Protein AF-A0A662YI31-F1 (afdb_monomer_lite)

Secondary structure (DSSP, 8-state):
----SSSSPPTT-GGGT-TT-----S-GGGSHHHHHHHHHHHHHHHHHHHTTPPPPGGG-SEETTEE--TT--SS---TT--

Foldseek 3Di:
DADDPQPVDDPVRPLVPDPPDDYHHNPPCPDPVNCVVVVVVVVVVVVCVVVVHDDDLVVQQDDPRGGSDPPDDDDDDCPRND

pLDDT: mean 97.19, std 2.84, range [76.62, 98.88]

Sequence (82 aa):
GDVWFPQPAPADHPWRSMPRHAMTPHYSGTTLDAQARYAAGTKEILENFFDGKPQRAEYLIADEGKVTSPSYTHGNATSGSL

Structure (mmCIF, N/CA/C/O backbone):
data_AF-A0A662YI31-F1
#
_entry.id   AF-A0A662YI31-F1
#
loop_
_at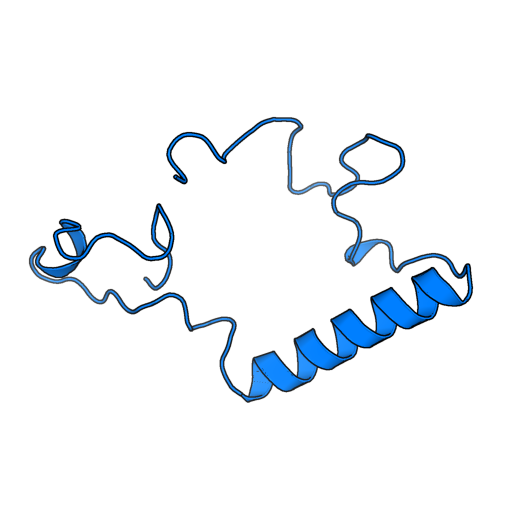om_site.group_PDB
_atom_site.id
_atom_site.type_symbol
_atom_site.label_atom_id
_atom_site.label_alt_id
_atom_site.label_comp_id
_atom_site.label_asym_id
_atom_site.label_entity_id
_atom_site.label_seq_id
_atom_site.pdbx_PDB_ins_code
_atom_site.Cartn_x
_atom_site.Cartn_y
_atom_site.Cartn_z
_atom_site.occupancy
_atom_site.B_iso_or_equiv
_atom_site.auth_seq_id
_atom_site.auth_comp_id
_atom_site.auth_asym_id
_atom_site.auth_atom_id
_atom_site.pdbx_PDB_model_num
ATOM 1 N N . GLY A 1 1 ? 12.894 -2.523 -9.315 1.00 97.12 1 GLY A N 1
ATOM 2 C CA . GLY A 1 1 ? 11.869 -2.129 -8.327 1.00 97.12 1 GLY A CA 1
ATOM 3 C C . GLY A 1 1 ? 10.502 -2.411 -8.905 1.00 97.12 1 GLY A C 1
ATOM 4 O O . GLY A 1 1 ? 10.426 -2.772 -10.074 1.00 97.12 1 GLY A O 1
ATOM 5 N N . ASP A 1 2 ? 9.441 -2.273 -8.123 1.00 98.56 2 ASP A N 1
ATOM 6 C CA . ASP A 1 2 ? 8.088 -2.632 -8.558 1.00 98.56 2 ASP A CA 1
ATOM 7 C C . ASP A 1 2 ? 7.120 -1.440 -8.636 1.00 98.56 2 ASP A C 1
ATOM 9 O O . ASP A 1 2 ? 6.044 -1.570 -9.207 1.00 98.56 2 ASP A O 1
ATOM 13 N N . VAL A 1 3 ? 7.506 -0.265 -8.131 1.00 98.38 3 VAL A N 1
ATOM 14 C CA . VAL A 1 3 ? 6.678 0.950 -8.163 1.00 98.38 3 VAL A CA 1
ATOM 15 C C . VAL A 1 3 ? 6.915 1.797 -9.416 1.00 98.38 3 VAL A C 1
ATOM 17 O O . VAL A 1 3 ? 8.031 1.882 -9.935 1.00 98.38 3 VAL A O 1
ATOM 20 N N . TRP A 1 4 ? 5.848 2.449 -9.878 1.00 98.38 4 TRP A N 1
ATOM 21 C CA . TRP A 1 4 ? 5.819 3.289 -11.078 1.00 98.38 4 TRP A CA 1
ATOM 22 C C . TRP A 1 4 ? 4.992 4.552 -10.826 1.00 98.38 4 TRP A C 1
ATOM 24 O O . TRP A 1 4 ? 4.189 4.589 -9.890 1.00 98.38 4 TRP A O 1
ATOM 34 N N . PHE A 1 5 ? 5.142 5.557 -11.688 1.00 97.88 5 PHE A N 1
ATOM 35 C CA . PHE A 1 5 ? 4.255 6.717 -11.735 1.00 97.88 5 PHE A CA 1
ATOM 36 C C . PHE A 1 5 ? 3.940 7.094 -13.198 1.00 97.88 5 PHE A C 1
ATOM 38 O O . PHE A 1 5 ? 4.886 7.262 -13.970 1.00 97.88 5 PHE A O 1
ATOM 45 N N . PRO A 1 6 ? 2.660 7.244 -13.598 1.00 96.88 6 PRO A N 1
ATOM 46 C CA . PRO A 1 6 ? 1.449 6.844 -12.872 1.00 96.88 6 PRO A CA 1
ATOM 47 C C . PRO A 1 6 ? 1.284 5.310 -12.834 1.00 96.88 6 PRO A C 1
ATOM 49 O O . PRO A 1 6 ? 2.150 4.562 -13.295 1.00 96.88 6 PRO A O 1
ATOM 52 N N . GLN A 1 7 ? 0.181 4.827 -12.253 1.00 97.56 7 GLN A N 1
ATOM 53 C CA . GLN A 1 7 ? -0.167 3.403 -12.213 1.00 97.56 7 GLN A CA 1
ATOM 54 C C . GLN A 1 7 ? -1.593 3.188 -12.754 1.00 97.56 7 GLN A C 1
ATOM 56 O O . GLN A 1 7 ? -2.526 3.727 -12.162 1.00 97.56 7 GLN A O 1
ATOM 61 N N . PRO A 1 8 ? -1.781 2.407 -13.841 1.00 96.88 8 PRO A N 1
ATOM 62 C CA . PRO A 1 8 ? -0.765 1.621 -14.548 1.00 96.88 8 PRO A CA 1
ATOM 63 C C . PRO A 1 8 ? 0.249 2.491 -15.308 1.00 96.88 8 PRO A C 1
ATOM 65 O O . PRO A 1 8 ? -0.105 3.506 -15.899 1.00 96.88 8 PRO A O 1
ATOM 68 N N . ALA A 1 9 ? 1.517 2.070 -15.316 1.00 97.69 9 ALA A N 1
ATOM 69 C CA . ALA A 1 9 ? 2.552 2.755 -16.088 1.00 97.69 9 ALA A CA 1
ATOM 70 C C . ALA A 1 9 ? 2.258 2.634 -17.596 1.00 97.69 9 ALA A C 1
ATOM 72 O O . ALA A 1 9 ? 2.010 1.503 -18.045 1.00 97.69 9 ALA A O 1
ATOM 73 N N . PRO A 1 10 ? 2.357 3.724 -18.385 1.00 97.25 10 PRO A N 1
ATOM 74 C CA . PRO A 1 10 ? 2.176 3.692 -19.836 1.00 97.25 10 PRO A CA 1
ATOM 75 C C . PRO A 1 10 ? 2.979 2.580 -20.520 1.00 97.25 10 PRO A C 1
ATOM 77 O O . PRO A 1 10 ? 4.038 2.160 -20.036 1.00 97.25 10 PRO A O 1
ATOM 80 N N . ALA A 1 11 ? 2.473 2.071 -21.644 1.00 97.56 11 ALA A N 1
ATOM 81 C CA . ALA A 1 11 ? 3.109 0.969 -22.370 1.00 97.56 11 ALA A CA 1
ATOM 82 C C . ALA A 1 11 ? 4.511 1.333 -22.894 1.00 97.56 11 ALA A C 1
ATOM 84 O O . ALA A 1 11 ? 5.377 0.466 -22.981 1.00 97.56 11 ALA A O 1
ATOM 85 N N . ASP A 1 12 ? 4.743 2.612 -23.177 1.00 97.50 12 ASP A N 1
ATOM 86 C CA . ASP A 1 12 ? 5.994 3.209 -23.646 1.00 97.50 12 ASP A CA 1
ATOM 87 C C . ASP A 1 12 ? 6.856 3.801 -22.513 1.00 97.50 12 ASP A C 1
ATOM 89 O O . ASP A 1 12 ? 7.858 4.464 -22.778 1.00 97.50 12 ASP A O 1
ATOM 93 N N . HIS A 1 13 ? 6.517 3.539 -21.242 1.00 98.25 13 HIS A N 1
ATOM 94 C CA . HIS A 1 13 ? 7.280 4.053 -20.103 1.00 98.25 13 HIS A CA 1
ATOM 95 C C . HIS A 1 13 ? 8.766 3.635 -20.200 1.00 98.25 13 HIS A C 1
ATOM 97 O O . HIS A 1 13 ? 9.059 2.436 -20.268 1.00 98.25 13 HIS A O 1
ATOM 103 N N . PRO A 1 14 ? 9.734 4.570 -20.119 1.00 98.31 14 PRO A N 1
ATOM 104 C CA . PRO A 1 14 ? 11.135 4.321 -20.491 1.00 98.31 14 PRO A CA 1
ATOM 105 C C . PRO A 1 14 ? 11.816 3.234 -19.649 1.00 98.31 14 PRO A C 1
ATOM 107 O O . PRO A 1 14 ? 12.676 2.498 -20.128 1.00 98.31 14 PRO A O 1
ATOM 110 N N . TRP A 1 15 ? 11.404 3.067 -18.391 1.00 98.56 15 TRP A N 1
ATOM 111 C CA . TRP A 1 15 ? 11.932 2.008 -17.521 1.00 98.56 15 TRP A CA 1
ATOM 112 C C . TRP A 1 15 ? 11.534 0.582 -17.931 1.00 98.56 15 TRP A C 1
ATOM 114 O O . TRP A 1 15 ? 12.070 -0.372 -17.368 1.00 98.56 15 TRP A O 1
ATOM 124 N N . ARG A 1 16 ? 10.615 0.411 -18.892 1.00 98.38 16 ARG A N 1
ATOM 125 C CA . ARG A 1 16 ? 10.276 -0.904 -19.458 1.00 98.38 16 ARG A CA 1
ATOM 126 C C . ARG A 1 16 ? 11.372 -1.456 -20.369 1.00 98.38 16 ARG A C 1
ATOM 128 O O . ARG A 1 16 ? 11.419 -2.666 -20.545 1.00 98.38 16 ARG A O 1
ATOM 135 N N . SER A 1 17 ? 12.220 -0.597 -20.937 1.00 98.12 17 SER A N 1
ATOM 136 C CA . SER A 1 17 ? 13.251 -0.979 -21.912 1.00 98.12 17 SER A CA 1
ATOM 137 C C . SER A 1 17 ? 14.654 -0.453 -21.585 1.00 98.12 17 SER A C 1
ATOM 139 O O . SER A 1 17 ? 15.593 -0.710 -22.339 1.00 98.12 17 SER A O 1
ATOM 141 N N . MET A 1 18 ? 14.833 0.271 -20.471 1.00 98.50 18 MET A N 1
ATOM 142 C CA . MET A 1 18 ? 16.147 0.795 -20.086 1.00 98.50 18 MET A CA 1
ATOM 143 C C . MET A 1 18 ? 17.162 -0.346 -19.839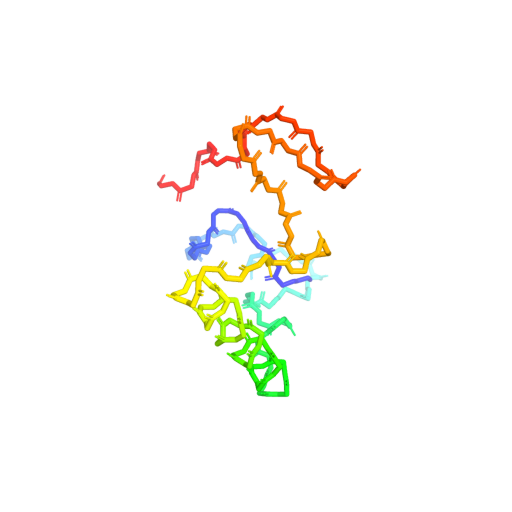 1.00 98.50 18 MET A C 1
ATOM 145 O O . MET A 1 18 ? 16.805 -1.361 -19.243 1.00 98.50 18 MET A O 1
ATOM 149 N N . PRO A 1 19 ? 18.440 -0.219 -20.237 1.00 98.44 19 PRO A N 1
ATOM 150 C CA . PRO A 1 19 ? 19.415 -1.293 -20.053 1.00 98.44 19 PRO A CA 1
ATOM 151 C C . PRO A 1 19 ? 19.617 -1.679 -18.580 1.00 98.44 19 PRO A C 1
ATOM 153 O O . PRO A 1 19 ? 19.670 -0.813 -17.710 1.00 98.44 19 PRO A O 1
ATOM 156 N N . ARG A 1 20 ? 19.829 -2.978 -18.314 1.00 98.00 20 ARG A N 1
ATOM 157 C CA . ARG A 1 20 ? 20.179 -3.522 -16.981 1.00 98.00 20 ARG A CA 1
ATOM 158 C C . ARG A 1 20 ? 19.153 -3.205 -15.879 1.00 98.00 20 ARG A C 1
ATOM 160 O O . ARG A 1 20 ? 19.518 -3.013 -14.722 1.00 98.00 20 ARG A O 1
ATOM 167 N N . HIS A 1 21 ? 17.871 -3.176 -16.231 1.00 98.12 21 HIS A N 1
ATOM 168 C CA . HIS A 1 21 ? 16.783 -3.021 -15.270 1.00 98.12 21 HIS A CA 1
ATOM 169 C C . HIS A 1 21 ? 16.253 -4.362 -14.745 1.00 98.12 21 HIS A C 1
ATOM 171 O O . HIS A 1 21 ? 16.312 -5.385 -15.420 1.00 98.12 21 HIS A O 1
ATOM 177 N N . ALA A 1 22 ? 15.686 -4.323 -13.541 1.00 98.06 22 ALA A N 1
ATOM 178 C CA . ALA A 1 22 ? 14.943 -5.419 -12.920 1.00 98.06 22 ALA A CA 1
ATOM 179 C C . ALA A 1 22 ? 13.594 -4.877 -12.427 1.00 98.06 22 ALA A C 1
ATOM 181 O O . ALA A 1 22 ? 13.290 -4.867 -11.230 1.00 98.06 22 ALA A O 1
ATOM 182 N N . MET A 1 23 ? 12.850 -4.267 -13.351 1.00 98.56 23 MET A N 1
ATOM 183 C CA . MET A 1 23 ? 11.546 -3.690 -13.044 1.00 98.56 23 MET A CA 1
ATOM 184 C C . MET A 1 23 ? 10.457 -4.745 -13.171 1.00 98.56 23 MET A C 1
ATOM 186 O O . MET A 1 23 ? 10.449 -5.524 -14.120 1.00 98.56 23 MET A O 1
ATOM 190 N N . THR A 1 24 ? 9.515 -4.732 -12.239 1.00 98.56 24 THR A N 1
ATOM 191 C CA . THR A 1 24 ? 8.314 -5.569 -12.265 1.00 98.56 24 THR A CA 1
ATOM 192 C C . THR A 1 24 ? 7.078 -4.680 -12.152 1.00 98.56 24 THR A C 1
ATOM 194 O O . THR A 1 24 ? 7.212 -3.530 -11.736 1.00 98.56 24 THR A O 1
ATOM 197 N N . PRO A 1 25 ? 5.864 -5.152 -12.488 1.00 98.31 25 PRO A N 1
ATOM 198 C CA . PRO A 1 25 ? 4.638 -4.455 -12.094 1.00 98.31 25 PRO A CA 1
ATOM 199 C C . PRO A 1 25 ? 4.568 -4.283 -10.571 1.00 98.31 25 PRO A C 1
ATOM 201 O O . PRO A 1 25 ? 5.269 -4.990 -9.851 1.00 98.31 25 PRO A O 1
ATOM 204 N N . HIS A 1 26 ? 3.715 -3.392 -10.077 1.00 98.50 26 HIS A N 1
ATOM 205 C CA . HIS A 1 26 ? 3.553 -3.177 -8.638 1.00 98.50 26 HIS A CA 1
ATOM 206 C C . HIS A 1 26 ? 2.834 -4.365 -8.002 1.00 98.50 26 HIS A C 1
ATOM 208 O O . HIS A 1 26 ? 1.607 -4.439 -8.008 1.00 98.50 26 HIS A O 1
ATOM 214 N N . TYR A 1 27 ? 3.616 -5.331 -7.513 1.00 98.12 27 TYR A N 1
ATOM 215 C CA . TYR A 1 27 ? 3.085 -6.588 -6.988 1.00 98.12 27 TYR A CA 1
ATOM 216 C C . TYR A 1 27 ? 3.703 -7.032 -5.657 1.00 98.12 27 TYR A C 1
ATOM 218 O O . TYR A 1 27 ? 3.145 -7.922 -5.016 1.00 98.12 27 TYR A O 1
ATOM 226 N N . SER A 1 28 ? 4.824 -6.451 -5.205 1.00 98.12 28 SER A N 1
ATOM 227 C CA . SER A 1 28 ? 5.542 -6.981 -4.033 1.00 98.12 28 SER A CA 1
ATOM 228 C C . SER A 1 28 ? 4.691 -6.966 -2.756 1.00 98.12 28 SER A C 1
ATOM 230 O O . SER A 1 28 ? 4.734 -7.914 -1.975 1.00 98.12 28 SER A O 1
ATOM 232 N N . GLY A 1 29 ? 3.855 -5.936 -2.583 1.00 98.12 29 GLY A N 1
ATOM 233 C CA . GLY A 1 29 ? 2.906 -5.810 -1.472 1.00 98.12 29 GLY A CA 1
ATOM 234 C C . GLY A 1 29 ? 1.591 -6.583 -1.642 1.00 98.12 29 GLY A C 1
ATOM 235 O O . GLY A 1 29 ? 0.772 -6.571 -0.728 1.00 98.12 29 GLY A O 1
ATOM 236 N N . THR A 1 30 ? 1.367 -7.251 -2.782 1.00 98.38 30 THR A N 1
ATOM 237 C CA . THR A 1 30 ? 0.116 -7.975 -3.097 1.00 98.38 30 THR A CA 1
ATOM 238 C C . THR A 1 30 ? 0.339 -9.460 -3.424 1.00 98.38 30 THR A C 1
ATOM 240 O O . THR A 1 30 ? -0.448 -10.097 -4.126 1.00 98.38 30 THR A O 1
ATOM 243 N N . THR A 1 31 ? 1.403 -10.059 -2.876 1.00 98.62 31 THR A N 1
ATOM 244 C CA . THR A 1 31 ? 1.543 -11.527 -2.828 1.00 98.62 31 THR A CA 1
ATOM 245 C C . THR A 1 31 ? 0.383 -12.151 -2.051 1.00 98.62 31 THR A C 1
ATOM 247 O O . THR A 1 31 ? -0.151 -11.507 -1.152 1.00 98.62 31 THR A O 1
ATOM 250 N N . LEU A 1 32 ? 0.006 -13.404 -2.340 1.00 98.62 32 LEU A N 1
ATOM 251 C CA . LEU A 1 32 ? -1.143 -14.067 -1.692 1.00 98.62 32 LEU A CA 1
ATOM 252 C C . LEU A 1 32 ? -1.087 -14.012 -0.152 1.00 98.62 32 LEU A C 1
ATOM 254 O O . LEU A 1 32 ? -2.097 -13.722 0.490 1.00 98.62 32 LEU A O 1
ATOM 258 N N . ASP A 1 33 ? 0.100 -14.178 0.435 1.00 98.56 33 ASP A N 1
ATOM 259 C CA . ASP A 1 33 ? 0.306 -14.048 1.884 1.00 98.56 33 ASP A CA 1
ATOM 260 C C . ASP A 1 33 ? 0.039 -12.622 2.394 1.00 98.56 33 ASP A C 1
ATOM 262 O O . ASP A 1 33 ? -0.529 -12.420 3.471 1.00 98.56 33 ASP A O 1
ATOM 266 N N . ALA A 1 34 ? 0.440 -11.601 1.630 1.00 98.69 34 ALA A N 1
ATOM 267 C CA . ALA A 1 34 ? 0.138 -10.214 1.957 1.00 98.69 34 ALA A CA 1
ATOM 268 C C . ALA A 1 34 ? -1.364 -9.919 1.821 1.00 98.69 34 ALA A C 1
ATOM 270 O O . ALA A 1 34 ? -1.907 -9.248 2.701 1.00 98.69 34 ALA A O 1
ATOM 271 N N . GLN A 1 35 ? -2.036 -10.478 0.802 1.00 98.88 35 GLN A N 1
ATOM 272 C CA . GLN A 1 35 ? -3.483 -10.322 0.594 1.00 98.88 35 GLN A CA 1
ATOM 273 C C . GLN A 1 35 ? -4.286 -10.786 1.799 1.00 98.88 35 GLN A C 1
ATOM 275 O O . GLN A 1 35 ? -5.157 -10.053 2.262 1.00 98.88 35 GLN A O 1
ATOM 280 N N . ALA A 1 36 ? -3.952 -11.949 2.363 1.00 98.75 36 ALA A N 1
ATOM 281 C CA . ALA A 1 36 ? -4.621 -12.451 3.560 1.00 98.75 36 ALA A CA 1
ATOM 282 C C . ALA A 1 36 ? -4.554 -11.447 4.727 1.00 98.75 36 ALA A C 1
ATOM 284 O O . ALA A 1 36 ? -5.557 -11.203 5.400 1.00 98.75 36 ALA A O 1
ATOM 285 N N . ARG A 1 37 ? -3.390 -10.821 4.946 1.00 98.75 37 ARG A N 1
ATOM 286 C CA . ARG A 1 37 ? -3.184 -9.881 6.058 1.00 98.75 37 ARG A CA 1
ATOM 287 C C . ARG A 1 37 ? -3.872 -8.542 5.834 1.00 98.75 37 ARG A C 1
ATOM 289 O O . ARG A 1 37 ? -4.574 -8.082 6.730 1.00 98.75 37 ARG A O 1
ATOM 296 N N . TYR A 1 38 ? -3.688 -7.911 4.671 1.00 98.69 38 TYR A N 1
ATOM 297 C CA . TYR A 1 38 ? -4.314 -6.608 4.446 1.00 98.69 38 TYR A CA 1
ATOM 298 C C . TYR A 1 38 ? -5.830 -6.730 4.268 1.00 98.69 38 TYR A C 1
ATOM 300 O O . TYR A 1 38 ? -6.537 -5.821 4.679 1.00 98.69 38 TYR A O 1
ATOM 308 N N . ALA A 1 39 ? -6.356 -7.851 3.751 1.00 98.81 39 ALA A N 1
ATOM 309 C CA . ALA A 1 39 ? -7.800 -8.082 3.697 1.00 98.81 39 ALA A CA 1
ATOM 310 C C . ALA A 1 39 ? -8.408 -8.191 5.104 1.00 98.81 39 ALA A C 1
ATOM 312 O O . ALA A 1 39 ? -9.441 -7.579 5.377 1.00 98.81 39 ALA A O 1
ATOM 313 N N . ALA A 1 40 ? -7.747 -8.916 6.016 1.00 98.88 40 ALA A N 1
ATOM 314 C CA . ALA A 1 40 ? -8.149 -8.972 7.419 1.00 98.88 40 ALA A CA 1
ATOM 315 C C . ALA A 1 40 ? -8.069 -7.590 8.095 1.00 98.88 40 ALA A C 1
ATOM 317 O O . ALA A 1 40 ? -9.020 -7.189 8.757 1.00 98.88 40 ALA A O 1
ATOM 318 N N . GLY A 1 41 ? -6.989 -6.834 7.866 1.00 98.81 41 GLY A N 1
ATOM 319 C CA . GLY A 1 41 ? -6.840 -5.474 8.395 1.00 98.81 41 GLY A CA 1
ATOM 320 C C . GLY A 1 41 ? -7.887 -4.492 7.852 1.00 98.81 41 GLY A C 1
ATOM 321 O O . GLY A 1 41 ? -8.456 -3.716 8.612 1.00 98.81 41 GLY A O 1
ATOM 322 N N . THR A 1 42 ? -8.219 -4.554 6.557 1.00 98.88 42 THR A N 1
ATOM 323 C CA . THR A 1 42 ? -9.320 -3.765 5.979 1.00 98.88 42 THR A CA 1
ATOM 324 C C . THR A 1 42 ? -10.650 -4.116 6.637 1.00 98.88 42 THR A C 1
ATOM 326 O O . THR A 1 42 ? -11.421 -3.216 6.962 1.00 98.88 42 THR A O 1
ATOM 329 N N . LYS A 1 43 ? -10.918 -5.406 6.868 1.00 98.81 43 LYS A N 1
ATOM 330 C CA . LYS A 1 43 ? -12.124 -5.845 7.573 1.00 98.81 43 LYS A CA 1
ATOM 331 C C . LYS A 1 43 ? -12.173 -5.297 9.005 1.00 98.81 43 LYS A C 1
ATOM 333 O O . LYS A 1 43 ? -13.199 -4.742 9.376 1.00 98.81 43 LYS 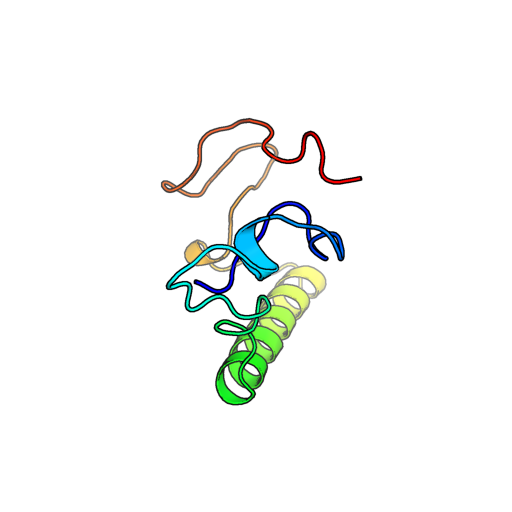A O 1
ATOM 338 N N . GLU A 1 44 ? -11.079 -5.385 9.761 1.00 98.88 44 GLU A N 1
ATOM 339 C CA . GLU A 1 44 ? -10.969 -4.833 11.123 1.00 98.88 44 GLU A CA 1
ATOM 340 C C . GLU A 1 44 ? -11.272 -3.324 11.153 1.00 98.88 44 GLU A C 1
ATOM 342 O O . GLU A 1 44 ? -12.052 -2.857 11.983 1.00 98.88 44 GLU A O 1
ATOM 347 N N . ILE A 1 45 ? -10.712 -2.558 10.208 1.00 98.75 45 ILE A N 1
ATOM 348 C CA . ILE A 1 45 ? -10.970 -1.115 10.083 1.00 98.75 45 ILE A CA 1
ATOM 349 C C . ILE A 1 45 ? -12.461 -0.846 9.845 1.00 98.75 45 ILE A C 1
ATOM 351 O O . ILE A 1 45 ? -13.035 0.047 10.473 1.00 98.75 45 ILE A O 1
ATOM 355 N N . LEU A 1 46 ? -13.097 -1.612 8.954 1.00 98.81 46 LEU A N 1
ATOM 356 C CA . LEU A 1 46 ? -14.521 -1.466 8.649 1.00 98.81 46 LEU A CA 1
ATOM 357 C C . LEU A 1 46 ? -15.411 -1.857 9.834 1.00 98.81 46 LEU A C 1
ATOM 359 O O . LEU A 1 46 ? -16.369 -1.145 10.119 1.00 98.81 46 LEU A O 1
ATOM 363 N N . GLU A 1 47 ? -15.093 -2.939 10.548 1.00 98.88 47 GLU A N 1
ATOM 364 C CA . GLU A 1 47 ? -15.808 -3.341 11.767 1.00 98.88 47 GLU A CA 1
ATOM 365 C C . GLU A 1 47 ? -15.743 -2.235 12.828 1.00 98.88 47 GLU A C 1
ATOM 367 O O . GLU A 1 47 ? -16.778 -1.839 13.359 1.00 98.88 47 GLU A O 1
ATOM 372 N N . ASN A 1 48 ? -14.561 -1.655 13.071 1.00 98.69 48 ASN A N 1
ATOM 373 C CA . ASN A 1 48 ? -14.427 -0.529 13.996 1.00 98.69 48 ASN A CA 1
ATOM 374 C C . ASN A 1 48 ? -15.235 0.692 13.542 1.00 98.69 48 ASN A C 1
ATOM 376 O O . ASN A 1 48 ? -15.914 1.315 14.356 1.00 98.69 48 ASN A O 1
ATOM 380 N N . PHE A 1 49 ? -15.200 1.014 12.246 1.00 98.31 49 PHE A N 1
ATOM 381 C CA . PHE A 1 49 ? -15.940 2.145 11.690 1.00 98.31 49 PHE A CA 1
ATOM 382 C C . PHE A 1 49 ? -17.455 1.983 11.869 1.00 98.31 49 PHE A C 1
ATOM 384 O O . PHE A 1 49 ? -18.114 2.901 12.355 1.00 98.31 49 PHE A O 1
ATOM 391 N N . PHE A 1 50 ? -18.010 0.821 11.515 1.00 98.69 50 PHE A N 1
ATOM 392 C CA . PHE A 1 50 ? -19.452 0.582 11.602 1.00 98.69 50 PHE A CA 1
ATOM 393 C C . PHE A 1 50 ? -19.955 0.409 13.040 1.00 98.69 50 PHE A C 1
ATOM 395 O O . PHE A 1 50 ? -21.075 0.822 13.334 1.00 98.69 50 PHE A O 1
ATOM 402 N N . ASP A 1 51 ? -19.129 -0.124 13.943 1.00 98.62 51 ASP A N 1
ATOM 403 C CA . ASP A 1 51 ? -19.466 -0.259 15.366 1.00 98.62 51 ASP A CA 1
ATOM 404 C C . ASP A 1 51 ? -19.223 1.032 16.175 1.00 98.62 51 ASP A C 1
ATOM 406 O O . ASP A 1 51 ? -19.457 1.054 17.385 1.00 98.62 51 ASP A O 1
ATOM 410 N N . GLY A 1 52 ? -18.712 2.100 15.549 1.00 98.00 52 GLY A N 1
ATOM 411 C CA . GLY A 1 52 ? -18.349 3.341 16.240 1.00 98.00 52 GLY A CA 1
ATOM 412 C C . GLY A 1 52 ? -17.194 3.175 17.238 1.00 98.00 52 GLY A C 1
ATOM 413 O O . GLY A 1 52 ? -17.108 3.915 18.219 1.00 98.00 52 GLY A O 1
ATOM 414 N N . LYS A 1 53 ? -16.319 2.190 17.021 1.00 98.50 53 LYS A N 1
ATOM 415 C CA . LYS A 1 53 ? -15.123 1.945 17.836 1.00 98.50 53 LYS A CA 1
ATOM 416 C C . LYS A 1 53 ? -13.942 2.772 17.310 1.00 98.50 53 LYS A C 1
ATOM 41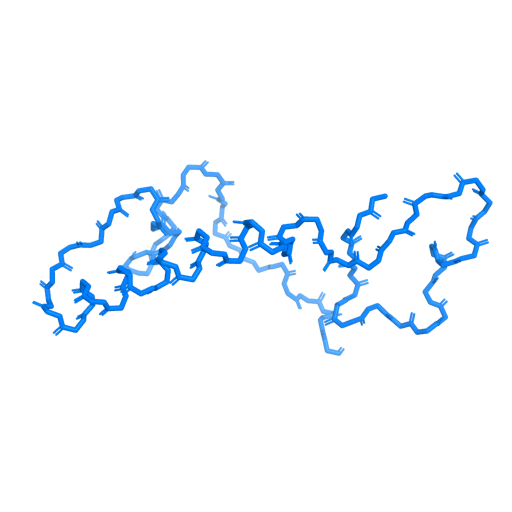8 O O . LYS A 1 53 ? -13.844 3.015 16.106 1.00 98.50 53 LYS A O 1
ATOM 423 N N . PRO A 1 54 ? -13.009 3.182 18.186 1.00 97.75 54 PRO A N 1
ATOM 424 C CA . PRO A 1 54 ? -11.797 3.864 17.751 1.00 97.75 54 PRO A CA 1
ATOM 425 C C . PRO A 1 54 ? -10.943 2.963 16.849 1.00 97.75 54 PRO A C 1
ATOM 427 O O . PRO A 1 54 ? -10.856 1.753 17.061 1.00 97.75 54 PRO A O 1
ATOM 430 N N . GLN A 1 55 ? -10.275 3.572 15.869 1.00 98.12 55 GLN A N 1
ATOM 431 C CA . GLN A 1 55 ? -9.278 2.886 15.050 1.00 98.12 55 GLN A CA 1
ATOM 432 C C . GLN A 1 55 ? -7.957 2.730 15.806 1.00 98.12 55 GLN A C 1
ATOM 434 O O . GLN A 1 55 ? -7.634 3.503 16.711 1.00 98.12 55 GLN A O 1
ATOM 439 N N . ARG A 1 56 ? -7.151 1.751 15.393 1.00 97.81 56 ARG A N 1
ATOM 440 C CA . ARG A 1 56 ? -5.767 1.618 15.854 1.00 97.81 56 ARG A CA 1
ATOM 441 C C . ARG A 1 56 ? -4.941 2.814 15.389 1.00 97.81 56 ARG A C 1
ATOM 443 O O . ARG A 1 56 ? -4.976 3.168 14.211 1.00 97.81 56 ARG A O 1
ATOM 450 N N . ALA A 1 57 ? -4.184 3.419 16.302 1.00 96.44 57 ALA A N 1
ATOM 451 C CA . ALA A 1 57 ? -3.428 4.640 16.025 1.00 96.44 57 ALA A CA 1
ATOM 452 C C . ALA A 1 57 ? -2.420 4.457 14.875 1.00 96.44 57 ALA A C 1
ATOM 454 O O . ALA A 1 57 ? -2.231 5.357 14.064 1.00 96.44 57 ALA A O 1
ATOM 455 N N . GLU A 1 58 ? -1.821 3.273 14.756 1.00 97.50 58 GLU A N 1
ATOM 456 C CA . GLU A 1 58 ? -0.876 2.920 13.695 1.00 97.50 58 GLU A CA 1
ATOM 457 C C . GLU A 1 58 ? -1.509 2.779 12.299 1.00 97.50 58 GLU A C 1
ATOM 459 O O . GLU A 1 58 ? -0.781 2.748 11.308 1.00 97.50 58 GLU A O 1
ATOM 464 N N . TYR A 1 59 ? -2.840 2.697 12.196 1.00 97.94 59 TYR A N 1
ATOM 465 C CA . TYR A 1 59 ? -3.556 2.665 10.913 1.00 97.94 59 TYR A CA 1
ATOM 466 C C . TYR A 1 59 ? -3.950 4.063 10.427 1.00 97.94 59 TYR A C 1
ATOM 468 O O . TYR A 1 59 ? -4.265 4.242 9.250 1.00 97.94 59 TYR A O 1
ATOM 476 N N . LEU A 1 60 ? -3.923 5.064 11.311 1.00 97.75 60 LEU A N 1
ATOM 477 C CA . LEU A 1 60 ? -4.364 6.418 11.003 1.00 97.75 60 LEU A CA 1
ATOM 478 C C . LEU A 1 60 ? -3.261 7.221 10.305 1.00 97.75 60 LEU A C 1
ATOM 480 O O . LEU A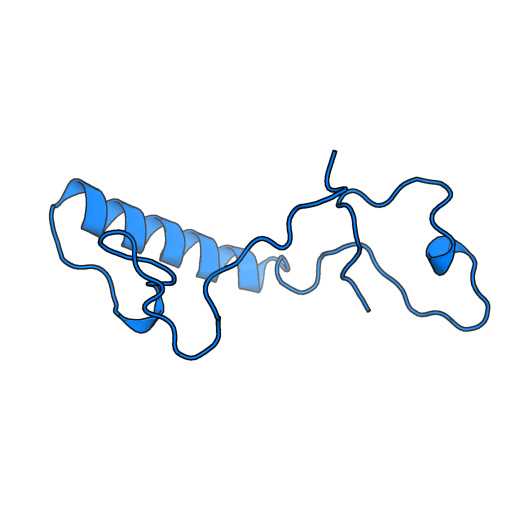 1 60 ? -2.214 7.524 10.881 1.00 97.75 60 LEU A O 1
ATOM 484 N N . ILE A 1 61 ? -3.532 7.615 9.059 1.00 98.12 61 ILE A N 1
ATOM 485 C CA . ILE A 1 61 ? -2.687 8.545 8.296 1.00 98.12 61 ILE A CA 1
ATOM 486 C C . ILE A 1 61 ? -3.168 9.987 8.465 1.00 98.12 61 ILE A C 1
ATOM 488 O O . ILE A 1 61 ? -2.353 10.886 8.686 1.00 98.12 61 ILE A O 1
ATOM 492 N N . ALA A 1 62 ? -4.480 10.194 8.374 1.00 96.44 62 ALA A N 1
ATOM 493 C CA . ALA A 1 62 ? -5.128 11.469 8.618 1.00 96.44 62 ALA A CA 1
ATOM 494 C C . ALA A 1 62 ? -6.433 11.256 9.388 1.00 96.44 62 ALA A C 1
ATOM 496 O O . ALA A 1 62 ? -7.171 10.314 9.099 1.00 96.44 62 ALA A O 1
ATOM 497 N N . ASP A 1 63 ? -6.706 12.142 10.337 1.00 94.94 63 ASP A N 1
ATOM 498 C CA . ASP A 1 63 ? -7.912 12.147 11.160 1.00 94.94 63 ASP A CA 1
ATOM 499 C C . ASP A 1 63 ? -8.276 13.592 11.526 1.00 94.94 63 ASP A C 1
ATOM 501 O O . ASP A 1 63 ? -7.396 14.452 11.623 1.00 94.94 63 ASP A O 1
ATOM 505 N N . GLU A 1 64 ? -9.571 13.886 11.647 1.00 92.25 64 GLU A N 1
ATOM 506 C CA . GLU A 1 64 ? -10.105 15.230 11.942 1.00 92.25 64 GLU A CA 1
ATOM 507 C C . GLU A 1 64 ? -9.468 16.372 11.111 1.00 92.25 64 GLU A C 1
ATOM 509 O O . GLU A 1 64 ? -9.220 17.481 11.593 1.00 92.25 64 GLU A O 1
ATOM 514 N N . GLY A 1 65 ? -9.164 16.102 9.837 1.00 92.94 65 GLY A N 1
ATOM 515 C CA . GLY A 1 65 ? -8.568 17.077 8.916 1.00 92.94 65 GLY A CA 1
ATOM 516 C C . GLY A 1 65 ? -7.071 17.344 9.120 1.00 92.94 65 GLY A C 1
ATOM 517 O O . GLY A 1 65 ? -6.551 18.323 8.585 1.00 92.94 65 GLY A O 1
ATOM 518 N N . LYS A 1 66 ? -6.358 16.503 9.876 1.00 94.81 66 LYS A N 1
ATOM 519 C CA . LYS A 1 66 ? -4.915 16.625 10.134 1.00 94.81 66 LYS A CA 1
ATOM 520 C C . LYS A 1 66 ? -4.189 15.339 9.769 1.00 94.81 66 LYS A C 1
ATOM 522 O O . LYS A 1 66 ? -4.734 14.254 9.919 1.00 94.81 66 LYS A O 1
ATOM 527 N N . VAL A 1 67 ? -2.932 15.456 9.341 1.00 96.38 67 VAL A N 1
ATOM 528 C CA . VAL A 1 67 ? -2.027 14.301 9.242 1.00 96.38 67 VAL A CA 1
ATOM 529 C C . VAL A 1 67 ? -1.637 13.880 10.660 1.00 96.38 67 VAL A C 1
ATOM 531 O O . VAL A 1 67 ? -1.140 14.702 11.428 1.00 96.38 67 VAL A O 1
ATOM 534 N N . THR A 1 68 ? -1.876 12.618 11.011 1.00 95.81 68 THR A N 1
ATOM 535 C CA . THR A 1 68 ? -1.580 12.044 12.337 1.00 95.81 68 THR A CA 1
ATOM 536 C C . THR A 1 68 ? -0.319 11.190 12.330 1.00 95.81 68 THR A C 1
ATOM 538 O O . THR A 1 68 ? 0.325 11.015 13.362 1.00 95.81 68 THR A O 1
ATOM 541 N N . SER A 1 69 ? 0.052 10.662 11.162 1.00 94.19 69 SER A N 1
ATOM 542 C CA . SER A 1 69 ? 1.255 9.853 11.002 1.00 94.19 69 SER A CA 1
ATOM 543 C C . SER A 1 69 ? 2.522 10.718 11.084 1.00 94.19 69 SER A C 1
ATOM 545 O O . SER A 1 69 ? 2.610 11.731 10.389 1.00 94.19 69 SER A O 1
ATOM 547 N N . PRO A 1 70 ? 3.561 10.297 11.832 1.00 95.19 70 PRO A N 1
ATOM 548 C CA . PRO A 1 70 ? 4.848 10.996 11.862 1.00 95.19 70 PRO A CA 1
ATOM 549 C C . PRO A 1 70 ? 5.644 10.847 10.554 1.00 95.19 70 PRO A C 1
ATOM 551 O O . PRO A 1 70 ? 6.713 11.437 10.413 1.00 95.19 70 PRO A O 1
ATOM 554 N N . SER A 1 71 ? 5.167 10.033 9.608 1.00 97.62 71 SER A N 1
ATOM 555 C CA . SER A 1 71 ? 5.877 9.712 8.368 1.00 97.62 71 SER A CA 1
ATOM 556 C C . SER A 1 71 ? 5.564 10.656 7.206 1.00 97.62 71 SER A C 1
ATOM 558 O O . SER A 1 71 ? 6.234 10.574 6.180 1.00 97.62 71 SER A O 1
ATOM 560 N N . TYR A 1 72 ? 4.564 11.533 7.340 1.00 97.00 72 TYR A N 1
ATOM 561 C CA . TYR A 1 72 ? 4.075 12.371 6.245 1.00 97.00 72 TYR A CA 1
ATOM 562 C C . TYR A 1 72 ? 3.952 13.839 6.647 1.00 97.00 72 TYR A C 1
ATOM 564 O O . TYR A 1 72 ? 3.696 14.180 7.799 1.00 97.00 72 TYR A O 1
ATOM 572 N N . THR A 1 73 ? 4.090 14.719 5.658 1.00 95.75 73 THR A N 1
ATOM 573 C CA . THR A 1 73 ? 3.743 16.137 5.761 1.00 95.75 73 THR A CA 1
ATOM 574 C C . THR A 1 73 ? 2.434 16.408 5.025 1.00 95.75 73 THR A C 1
ATOM 576 O O . THR A 1 73 ? 2.033 15.662 4.131 1.00 95.75 73 THR A O 1
ATOM 579 N N . HIS A 1 74 ? 1.750 17.491 5.391 1.00 94.50 74 HIS A N 1
ATOM 580 C CA . HIS A 1 74 ? 0.568 17.936 4.659 1.00 94.50 74 HIS A CA 1
ATOM 581 C C . HIS A 1 74 ? 0.967 18.435 3.257 1.00 94.50 74 HIS A C 1
ATOM 583 O O . HIS A 1 74 ? 1.838 19.295 3.130 1.00 94.50 74 HIS A O 1
ATOM 589 N N . GLY A 1 75 ? 0.322 17.929 2.203 1.00 93.00 75 GLY A N 1
ATOM 590 C CA . GLY A 1 75 ? 0.638 18.277 0.816 1.00 93.00 75 GLY A CA 1
ATOM 591 C C . GLY A 1 75 ? -0.104 17.408 -0.200 1.00 93.00 75 GLY A C 1
ATOM 592 O O . GLY A 1 75 ? -0.948 16.596 0.170 1.00 93.00 75 GLY A O 1
ATOM 593 N N . ASN A 1 76 ? 0.215 17.582 -1.486 1.00 95.31 76 ASN A N 1
ATOM 594 C CA . ASN A 1 76 ? -0.359 16.797 -2.579 1.00 95.31 76 ASN A CA 1
ATOM 595 C C . ASN A 1 76 ? 0.744 16.204 -3.476 1.00 95.31 76 ASN A C 1
ATOM 597 O O . ASN A 1 76 ? 1.555 16.947 -4.025 1.00 95.31 76 ASN A O 1
ATOM 601 N N . ALA A 1 77 ? 0.735 14.879 -3.649 1.00 95.94 77 ALA A N 1
ATOM 602 C CA . ALA A 1 77 ? 1.653 14.129 -4.509 1.00 95.94 77 ALA A CA 1
ATOM 603 C C . ALA A 1 77 ? 0.955 13.443 -5.708 1.00 95.94 77 ALA A C 1
ATOM 605 O O . ALA A 1 77 ? 1.534 12.559 -6.331 1.00 95.94 77 ALA A O 1
ATOM 606 N N . THR A 1 78 ? -0.289 13.816 -6.038 1.00 97.25 78 THR A N 1
ATOM 607 C CA . THR A 1 78 ? -1.103 13.147 -7.075 1.00 97.25 78 THR A CA 1
ATOM 608 C C . THR A 1 78 ? -1.068 13.833 -8.447 1.00 97.25 78 THR A C 1
ATOM 610 O O . THR A 1 78 ? -1.774 13.411 -9.365 1.00 97.25 78 THR A O 1
ATOM 613 N N . SER A 1 79 ? -0.290 14.903 -8.614 1.00 96.19 79 SER A N 1
ATOM 614 C CA . SER A 1 79 ? -0.195 15.653 -9.874 1.00 96.19 79 SER A CA 1
ATOM 615 C C . SER A 1 79 ? 0.387 14.795 -11.002 1.00 96.19 79 SER A C 1
ATOM 617 O O . SER A 1 79 ? 1.510 14.322 -10.880 1.00 96.19 79 SER A O 1
ATOM 619 N N . GLY A 1 80 ? -0.348 14.627 -12.110 1.00 94.00 80 GLY A N 1
ATOM 620 C CA . GLY A 1 80 ? 0.060 13.782 -13.248 1.00 94.00 80 GLY A CA 1
ATOM 621 C C . GLY A 1 80 ? -0.366 12.310 -13.146 1.00 94.00 80 GLY A C 1
ATOM 622 O O . GLY A 1 80 ? 0.184 11.467 -13.846 1.00 94.00 80 GLY A O 1
ATOM 623 N N . SER A 1 81 ? -1.309 11.994 -12.250 1.00 90.94 81 SER A N 1
ATOM 624 C CA . SER A 1 81 ? -1.852 10.637 -12.061 1.00 90.94 81 SER A CA 1
ATOM 625 C C . SER A 1 81 ? -2.931 10.218 -13.072 1.00 90.94 81 SER A C 1
ATOM 627 O O . SER A 1 81 ? -3.253 9.031 -13.122 1.00 90.94 81 SER A O 1
ATOM 629 N N . LEU A 1 82 ? -3.469 11.166 -13.849 1.00 76.62 82 LEU A N 1
ATOM 630 C CA . LEU A 1 82 ? -4.501 10.976 -14.877 1.00 76.62 82 LEU A CA 1
ATOM 631 C C . LEU A 1 82 ? -3.937 11.215 -16.277 1.00 76.62 82 LEU A C 1
ATOM 633 O O . LEU A 1 82 ? -3.129 12.164 -16.412 1.00 76.62 82 LEU A O 1
#

Radius of gyration: 17.27 Å; chains: 1; bounding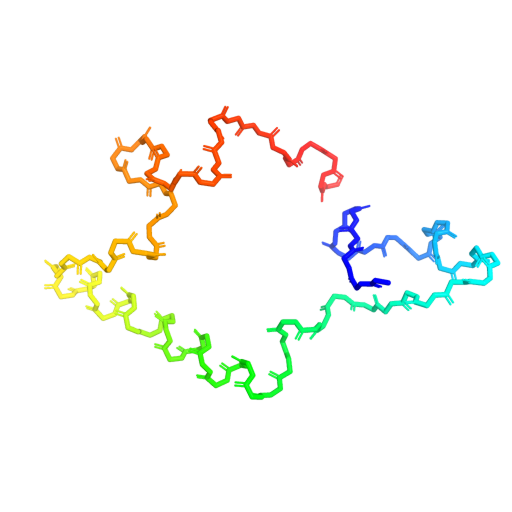 box: 40×32×42 Å